Protein AF-A0A520XS19-F1 (afdb_monomer_lite)

Secondary structure (DSSP, 8-state):
-HHHHHHHHHHHHHHGGGGTPPP--HHHHHHHHHHHGGGT--TTS--TTTS---HHHHHHHHHHHHHHHHHHHHHIIIIITTTS--S-HHHHHHHHHHHHHHHIIIIIIIIIISTTS--STT--SSTTTTHHHHHHHHHHHHHHHHHHHH-----TTTS--

Structure (mmCIF, N/CA/C/O backbone):
data_AF-A0A520XS19-F1
#
_entry.id   AF-A0A520XS19-F1
#
loop_
_atom_site.group_PDB
_atom_site.id
_atom_site.type_symbol
_atom_site.label_atom_id
_atom_site.label_alt_id
_atom_site.label_comp_id
_atom_site.label_asy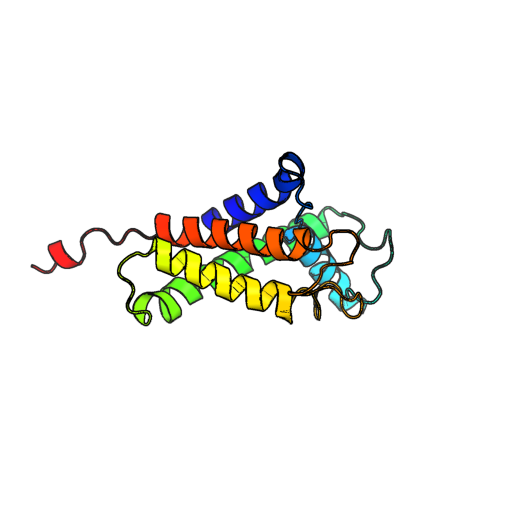m_id
_atom_site.label_entity_id
_atom_site.label_seq_id
_atom_site.pdbx_PDB_ins_code
_atom_site.Cartn_x
_atom_site.Cartn_y
_atom_site.Cartn_z
_atom_site.occupancy
_atom_site.B_iso_or_equiv
_atom_site.auth_seq_id
_atom_site.auth_comp_id
_atom_site.auth_asym_id
_atom_site.auth_atom_id
_atom_site.pdbx_PDB_model_num
ATOM 1 N N . MET A 1 1 ? -14.899 -5.530 3.760 1.00 88.12 1 MET A N 1
ATOM 2 C CA . MET A 1 1 ? -13.988 -4.381 3.977 1.00 88.12 1 MET A CA 1
ATOM 3 C C . MET A 1 1 ? -12.829 -4.384 2.992 1.00 88.12 1 MET A C 1
ATOM 5 O O . MET A 1 1 ? -12.788 -3.465 2.190 1.00 88.12 1 MET A O 1
ATOM 9 N N . GLY A 1 2 ? -11.966 -5.413 2.987 1.00 90.69 2 GLY A N 1
ATOM 10 C CA . GLY A 1 2 ? -10.779 -5.478 2.115 1.00 90.69 2 GLY A CA 1
ATOM 11 C C . GLY A 1 2 ? -11.061 -5.191 0.639 1.00 90.69 2 GLY A C 1
ATOM 12 O O . GLY A 1 2 ? -10.471 -4.276 0.091 1.00 90.69 2 GLY A O 1
ATOM 13 N N . VAL A 1 3 ? -12.057 -5.851 0.033 1.00 94.12 3 VAL A N 1
ATOM 14 C CA . VAL A 1 3 ? -12.455 -5.594 -1.370 1.00 94.12 3 VAL A CA 1
ATOM 15 C C . VAL A 1 3 ? -12.777 -4.117 -1.638 1.00 94.12 3 VAL A C 1
ATOM 17 O O . VAL A 1 3 ? -12.280 -3.543 -2.599 1.00 94.12 3 VAL A O 1
ATOM 20 N N . ILE A 1 4 ? -13.588 -3.488 -0.781 1.00 93.88 4 ILE A N 1
ATOM 21 C CA . ILE A 1 4 ? -14.017 -2.091 -0.955 1.00 93.88 4 ILE A CA 1
ATOM 22 C C . ILE A 1 4 ? -12.834 -1.140 -0.744 1.00 93.88 4 ILE A C 1
ATOM 24 O O . ILE A 1 4 ? -12.617 -0.246 -1.557 1.00 93.88 4 ILE A O 1
ATOM 28 N N . ALA A 1 5 ? -12.057 -1.346 0.324 1.00 94.62 5 ALA A N 1
ATOM 29 C CA . ALA A 1 5 ? -10.888 -0.525 0.624 1.00 94.62 5 ALA A CA 1
ATOM 30 C C . ALA A 1 5 ? -9.853 -0.600 -0.508 1.00 94.62 5 ALA A C 1
ATOM 32 O O . ALA A 1 5 ? -9.317 0.429 -0.919 1.00 94.62 5 ALA A O 1
ATOM 33 N N . THR A 1 6 ? -9.621 -1.795 -1.056 1.00 95.19 6 THR A N 1
ATOM 34 C CA . THR A 1 6 ? -8.737 -2.001 -2.206 1.00 95.19 6 THR A CA 1
ATOM 35 C C . THR A 1 6 ? -9.278 -1.328 -3.452 1.00 95.19 6 THR A C 1
ATOM 37 O O . THR A 1 6 ? -8.543 -0.556 -4.050 1.00 95.19 6 THR A O 1
ATOM 40 N N . GLN A 1 7 ? -10.554 -1.520 -3.807 1.00 94.81 7 GLN A N 1
ATOM 41 C CA . GLN A 1 7 ? -11.134 -0.873 -4.990 1.00 94.81 7 GLN A CA 1
ATOM 42 C C . GLN A 1 7 ? -10.997 0.653 -4.932 1.00 94.81 7 GLN A C 1
ATOM 44 O O . GLN A 1 7 ? -10.634 1.282 -5.926 1.00 94.81 7 GLN A O 1
ATOM 49 N N . LEU A 1 8 ? -11.270 1.249 -3.770 1.00 93.38 8 LEU A N 1
ATOM 50 C CA . LEU A 1 8 ? -11.156 2.692 -3.587 1.00 93.38 8 LEU A CA 1
ATOM 51 C C . LEU A 1 8 ? -9.695 3.140 -3.675 1.00 93.38 8 LEU A C 1
ATOM 53 O O . LEU A 1 8 ? -9.397 4.042 -4.452 1.00 93.38 8 LEU A O 1
ATOM 57 N N . GLY A 1 9 ? -8.776 2.476 -2.967 1.00 91.81 9 GLY A N 1
ATOM 58 C CA . GLY A 1 9 ? -7.343 2.761 -3.068 1.00 91.81 9 GLY A CA 1
ATOM 59 C C . GLY A 1 9 ? -6.836 2.672 -4.509 1.00 91.81 9 GLY A C 1
ATOM 60 O O . GLY A 1 9 ? -6.251 3.625 -5.023 1.00 91.81 9 GLY A O 1
ATOM 61 N N . THR A 1 10 ? -7.105 1.561 -5.198 1.00 91.88 10 THR A N 1
ATOM 62 C CA . THR A 1 10 ? -6.734 1.330 -6.602 1.00 91.88 10 THR A CA 1
ATOM 63 C C . THR A 1 10 ? -7.275 2.422 -7.521 1.00 91.88 10 THR A C 1
ATOM 65 O O . THR A 1 10 ? -6.508 2.984 -8.301 1.00 91.88 10 THR A O 1
ATOM 68 N N . TYR A 1 11 ? -8.556 2.783 -7.398 1.00 92.19 11 TYR A N 1
ATOM 69 C CA . TYR A 1 11 ? -9.135 3.868 -8.192 1.00 92.19 11 TYR A CA 1
ATOM 70 C C . TYR A 1 11 ? -8.427 5.207 -7.941 1.00 92.19 11 TYR A C 1
ATOM 72 O O . TYR A 1 11 ? -8.055 5.886 -8.898 1.00 92.19 11 TYR A O 1
ATOM 80 N N . PHE A 1 12 ? -8.170 5.562 -6.676 1.00 91.06 12 PHE A N 1
ATOM 81 C CA . PHE A 1 12 ? -7.425 6.779 -6.338 1.00 91.06 12 PHE A CA 1
ATOM 82 C C . PHE A 1 12 ? -6.014 6.782 -6.941 1.00 91.06 12 PHE A C 1
ATOM 84 O O . PHE A 1 12 ? -5.607 7.783 -7.527 1.00 91.06 12 PHE A O 1
ATOM 91 N N . GLY A 1 13 ? -5.307 5.651 -6.886 1.00 89.62 13 GLY A N 1
ATOM 92 C CA . GLY A 1 13 ? -3.982 5.494 -7.493 1.00 89.62 13 GLY A CA 1
ATOM 93 C C . GLY A 1 13 ? -3.953 5.723 -9.008 1.00 89.62 13 GLY A C 1
ATOM 94 O O . GLY A 1 13 ? -2.950 6.207 -9.532 1.00 89.62 13 GLY A O 1
ATOM 95 N N . TYR A 1 14 ? -5.051 5.437 -9.716 1.00 89.88 14 TYR A N 1
ATOM 96 C CA . TYR A 1 14 ? -5.173 5.738 -11.145 1.00 89.88 14 TYR A CA 1
ATOM 97 C C . TYR A 1 14 ? -5.424 7.224 -11.435 1.00 89.88 14 TYR A C 1
ATOM 99 O O . TYR A 1 14 ? -4.980 7.717 -12.470 1.00 89.88 14 TYR A O 1
ATOM 107 N N . VAL A 1 15 ? -6.100 7.952 -10.539 1.00 91.88 15 VAL A N 1
ATOM 108 C CA . VAL A 1 15 ? -6.439 9.378 -10.739 1.00 91.88 15 VAL A CA 1
ATOM 109 C C . VAL A 1 15 ? -5.410 10.354 -10.159 1.00 91.88 15 VAL A C 1
ATOM 111 O O . VAL A 1 15 ? -5.530 11.560 -10.359 1.00 91.88 15 VAL A O 1
ATOM 114 N N . PHE A 1 16 ? -4.368 9.864 -9.490 1.00 92.19 16 PHE A N 1
ATOM 115 C CA . PHE A 1 16 ? -3.242 10.653 -8.977 1.00 92.19 16 PHE A CA 1
ATOM 116 C C . PHE A 1 16 ? -2.606 11.658 -9.961 1.00 92.19 16 PHE A C 1
ATOM 118 O O . PHE A 1 16 ? -2.287 12.767 -9.513 1.00 92.19 16 PHE A O 1
ATOM 125 N N . PRO A 1 17 ? -2.510 11.388 -11.280 1.00 91.62 17 PRO A N 1
ATOM 126 C CA . PRO A 1 17 ? -2.039 12.387 -12.243 1.00 91.62 17 PRO A CA 1
ATOM 127 C C . PRO A 1 17 ? -2.846 13.684 -12.258 1.00 91.62 17 PRO A C 1
ATOM 129 O O . PRO A 1 17 ? -2.276 14.742 -12.518 1.00 91.62 17 PRO A O 1
ATOM 132 N N . ALA A 1 18 ? -4.138 13.642 -11.910 1.00 89.38 18 ALA A N 1
ATOM 133 C CA . ALA A 1 18 ? -4.971 14.842 -11.803 1.00 89.38 18 ALA A CA 1
ATOM 134 C C . ALA A 1 18 ? -4.465 15.830 -10.733 1.00 89.38 18 ALA A C 1
ATOM 136 O O . ALA A 1 18 ? -4.824 17.005 -10.760 1.00 89.38 18 ALA A O 1
ATOM 137 N N . PHE A 1 19 ? -3.607 15.368 -9.819 1.00 89.31 19 PHE A N 1
ATOM 138 C CA . PHE A 1 19 ? -3.016 16.151 -8.735 1.00 89.31 19 PHE A CA 1
ATOM 139 C C . PHE A 1 19 ? -1.477 16.175 -8.797 1.00 89.31 19 PHE A C 1
ATOM 141 O O . PHE A 1 19 ? -0.818 16.497 -7.810 1.00 89.31 19 PHE A O 1
ATOM 148 N N . GLY A 1 20 ? -0.886 15.839 -9.952 1.00 89.06 20 GLY A N 1
ATOM 149 C CA . GLY A 1 20 ? 0.561 15.929 -10.187 1.00 89.06 20 GLY A CA 1
ATOM 150 C C . GLY A 1 20 ? 1.407 14.795 -9.591 1.00 89.06 20 GLY A C 1
ATOM 151 O O . GLY A 1 20 ? 2.638 14.931 -9.543 1.00 89.06 20 GLY A O 1
ATOM 152 N N . LEU A 1 21 ? 0.766 13.706 -9.156 1.00 92.75 21 LEU A N 1
ATOM 153 C CA . LEU A 1 21 ? 1.385 12.470 -8.663 1.00 92.75 21 LEU A CA 1
ATOM 154 C C . LEU A 1 21 ? 1.443 11.395 -9.770 1.00 92.75 21 LEU A C 1
ATOM 156 O O . LEU A 1 21 ? 0.624 11.441 -10.689 1.00 92.75 21 LEU A O 1
ATOM 160 N N . PRO A 1 22 ? 2.379 10.427 -9.710 1.00 90.19 22 PRO A N 1
ATOM 161 C CA . PRO A 1 22 ? 2.455 9.360 -10.706 1.00 90.19 22 PRO A CA 1
ATOM 162 C C . PRO A 1 22 ? 1.230 8.439 -10.649 1.00 90.19 22 PRO A C 1
ATOM 164 O O . PRO A 1 22 ? 0.607 8.271 -9.597 1.00 90.19 22 PRO A O 1
ATOM 167 N N . VAL A 1 23 ? 0.905 7.808 -11.782 1.00 90.12 23 VAL A N 1
ATOM 168 C CA . VAL A 1 23 ? -0.053 6.692 -11.802 1.00 90.12 23 VAL A CA 1
ATOM 169 C C . VAL A 1 23 ? 0.546 5.552 -10.993 1.00 90.12 23 VAL A C 1
ATOM 171 O O . VAL A 1 23 ? 1.708 5.200 -11.184 1.00 90.12 23 VAL A O 1
ATOM 174 N N . LEU A 1 24 ? -0.263 4.927 -10.143 1.00 89.31 24 LEU A N 1
ATOM 175 C CA . LEU A 1 24 ? 0.135 3.731 -9.404 1.00 89.31 24 LEU A CA 1
ATOM 176 C C . LEU A 1 24 ? -0.657 2.507 -9.879 1.00 89.31 24 LEU A C 1
ATOM 178 O O . LEU A 1 24 ? -1.582 2.065 -9.191 1.00 89.31 24 LEU A O 1
ATOM 182 N N . PRO A 1 25 ? -0.328 1.931 -11.052 1.00 87.94 25 PRO A N 1
ATOM 183 C CA . PRO A 1 25 ? -1.065 0.817 -11.628 1.00 87.94 25 PRO A CA 1
ATOM 184 C C . PRO A 1 25 ? -0.632 -0.515 -10.990 1.00 87.94 25 PRO A C 1
ATOM 186 O O . PRO A 1 25 ? -0.306 -1.468 -11.691 1.00 87.94 25 PRO A O 1
ATOM 189 N N . TRP A 1 26 ? -0.619 -0.607 -9.656 1.00 88.00 26 TRP A N 1
ATOM 190 C CA . TRP A 1 26 ? -0.180 -1.806 -8.928 1.00 88.00 26 TRP A CA 1
ATOM 191 C C . TRP A 1 26 ? -0.862 -3.109 -9.366 1.00 88.00 26 TRP A C 1
ATOM 193 O O . TRP A 1 26 ? -0.159 -4.116 -9.455 1.00 88.00 26 TRP A O 1
ATOM 203 N N . PRO A 1 27 ? -2.173 -3.136 -9.702 1.00 90.31 27 PRO A N 1
ATOM 204 C CA . PRO A 1 27 ? -2.771 -4.325 -10.298 1.00 90.31 27 PRO A CA 1
ATOM 205 C C . PRO A 1 27 ? -2.041 -4.772 -11.562 1.00 90.31 27 PRO A C 1
ATOM 207 O O . PRO A 1 27 ? -1.752 -5.949 -11.708 1.00 90.31 27 PRO A O 1
ATOM 210 N N . LEU A 1 28 ? -1.673 -3.849 -12.449 1.00 86.12 28 LEU A N 1
ATOM 211 C CA . LEU A 1 28 ? -0.976 -4.189 -13.685 1.00 86.12 28 LEU A CA 1
ATOM 212 C C . LEU A 1 28 ? 0.425 -4.755 -13.411 1.00 86.12 28 LEU A C 1
ATOM 214 O O . LEU A 1 28 ? 0.785 -5.767 -14.005 1.00 86.12 28 LEU A O 1
ATOM 218 N N . TYR A 1 29 ? 1.179 -4.165 -12.475 1.00 83.81 29 TYR A N 1
ATOM 219 C CA . TYR A 1 29 ? 2.479 -4.706 -12.052 1.00 83.81 29 TYR A CA 1
ATOM 220 C C . TYR A 1 29 ? 2.353 -6.130 -11.494 1.00 83.81 29 TYR A C 1
ATOM 222 O O . TYR A 1 29 ? 3.100 -7.017 -11.904 1.00 83.81 29 TYR A O 1
ATOM 230 N N . ASN A 1 30 ? 1.366 -6.372 -10.624 1.00 87.25 30 ASN A N 1
ATOM 231 C CA . ASN A 1 30 ? 1.062 -7.713 -10.117 1.00 87.25 30 ASN A CA 1
ATOM 232 C C . ASN A 1 30 ? 0.711 -8.685 -11.241 1.00 87.25 30 ASN A C 1
ATOM 234 O O . ASN A 1 30 ? 1.108 -9.845 -11.201 1.00 87.25 30 ASN A O 1
ATOM 238 N N . GLY A 1 31 ? -0.051 -8.215 -12.224 1.00 87.88 31 GLY A N 1
ATOM 239 C CA . GLY A 1 31 ? -0.486 -9.006 -13.363 1.00 87.88 31 GLY A CA 1
ATOM 240 C C . GLY A 1 31 ? 0.674 -9.457 -14.213 1.00 87.88 31 GLY A C 1
ATOM 241 O O . GLY A 1 31 ? 0.799 -10.642 -14.488 1.00 87.88 31 GLY A O 1
ATOM 242 N N . ILE A 1 32 ? 1.553 -8.520 -14.550 1.00 81.62 32 ILE A N 1
ATOM 243 C CA . ILE A 1 32 ? 2.712 -8.787 -15.392 1.00 81.62 32 ILE A CA 1
ATOM 244 C C . ILE A 1 32 ? 3.633 -9.776 -14.688 1.00 81.62 32 ILE A C 1
ATOM 246 O O . ILE A 1 32 ? 3.880 -10.830 -15.260 1.00 81.62 32 ILE A O 1
ATOM 250 N N . LEU A 1 33 ? 3.999 -9.533 -13.422 1.00 80.06 33 LEU A N 1
ATOM 251 C CA . LEU A 1 33 ? 4.760 -10.510 -12.632 1.00 80.06 33 LEU A CA 1
ATOM 252 C C . LEU A 1 33 ? 4.053 -11.873 -12.557 1.00 80.06 33 LEU A C 1
ATOM 254 O O . LEU A 1 33 ? 4.669 -12.906 -12.794 1.00 80.06 33 LEU A O 1
ATOM 258 N N . GLY A 1 34 ? 2.753 -11.890 -12.261 1.00 83.06 34 GLY A N 1
ATOM 259 C CA . GLY A 1 34 ? 1.975 -13.121 -12.134 1.00 83.06 34 GLY A CA 1
ATOM 260 C C . GLY A 1 34 ? 1.900 -13.938 -13.426 1.00 83.06 34 GLY A C 1
ATOM 261 O O . GLY A 1 34 ? 1.882 -15.164 -13.364 1.00 83.06 34 GLY A O 1
ATOM 262 N N . THR A 1 35 ? 1.879 -13.278 -14.586 1.00 83.25 35 THR A N 1
ATOM 263 C CA . THR A 1 35 ? 1.807 -13.943 -15.897 1.00 83.25 35 THR A CA 1
ATOM 264 C C . THR A 1 35 ? 3.160 -14.368 -16.455 1.00 83.25 35 THR A C 1
ATOM 266 O O . THR A 1 35 ? 3.188 -15.252 -17.301 1.00 83.25 35 THR A O 1
ATOM 269 N N . THR A 1 36 ? 4.267 -13.783 -15.990 1.00 74.44 36 THR A N 1
ATOM 270 C CA . THR A 1 36 ? 5.605 -14.013 -16.565 1.00 74.44 36 THR A CA 1
ATOM 271 C C . THR A 1 36 ? 6.588 -14.698 -15.606 1.00 74.44 36 THR A C 1
ATOM 273 O O . THR A 1 36 ? 7.715 -15.002 -15.995 1.00 74.44 36 THR A O 1
ATOM 276 N N . ILE A 1 37 ? 6.167 -15.018 -14.372 1.00 70.62 37 ILE A N 1
ATOM 277 C CA . ILE A 1 37 ? 6.969 -15.763 -13.379 1.00 70.62 37 ILE A CA 1
ATOM 278 C C . ILE A 1 37 ? 7.526 -17.078 -13.947 1.00 70.62 37 ILE A C 1
ATOM 280 O O . ILE A 1 37 ? 8.670 -17.433 -13.665 1.00 70.62 37 ILE A O 1
ATOM 284 N N . ALA A 1 38 ? 6.736 -17.802 -14.746 1.00 67.44 38 ALA A N 1
ATOM 285 C CA . ALA A 1 38 ? 7.154 -19.075 -15.335 1.00 67.44 38 ALA A CA 1
ATOM 286 C C . ALA A 1 38 ? 8.230 -18.907 -16.424 1.00 67.44 38 ALA A C 1
ATOM 288 O O . ALA A 1 38 ? 8.990 -19.839 -16.680 1.00 67.44 38 ALA A O 1
ATOM 289 N N . ASP A 1 39 ? 8.333 -17.710 -17.002 1.00 67.88 39 ASP A N 1
ATOM 290 C CA . ASP A 1 39 ? 9.251 -17.381 -18.095 1.00 67.88 39 ASP A CA 1
ATOM 291 C C . ASP A 1 39 ? 10.576 -16.785 -17.586 1.00 67.88 39 ASP A C 1
ATOM 293 O O . ASP A 1 39 ? 11.406 -16.323 -18.368 1.00 67.88 39 ASP A O 1
ATOM 297 N N . GLY A 1 40 ? 10.788 -16.773 -16.263 1.00 64.44 40 GLY A N 1
ATOM 298 C CA . GLY A 1 40 ? 11.985 -16.207 -15.634 1.00 64.44 40 GLY A CA 1
ATOM 299 C C . GLY A 1 40 ? 12.031 -14.676 -15.654 1.00 64.44 40 GLY A C 1
ATOM 300 O O . GLY A 1 40 ? 13.073 -14.092 -15.353 1.00 64.44 40 GLY A O 1
ATOM 301 N N . PHE A 1 41 ? 10.920 -14.016 -15.993 1.00 66.38 41 PHE A N 1
ATOM 302 C CA . PHE A 1 41 ? 10.829 -12.564 -15.969 1.00 66.38 41 PHE A CA 1
ATOM 303 C C . PHE A 1 41 ? 10.780 -12.039 -14.535 1.00 66.38 41 PHE A C 1
ATOM 305 O O . PHE A 1 41 ? 9.987 -12.487 -13.706 1.00 66.38 41 PHE A O 1
ATOM 312 N N . ASN A 1 42 ? 11.604 -11.035 -14.257 1.00 62.56 42 ASN A N 1
ATOM 313 C CA . ASN A 1 42 ? 11.545 -10.249 -13.036 1.00 62.56 42 ASN A CA 1
ATOM 314 C C . ASN A 1 42 ? 11.626 -8.759 -13.391 1.00 62.56 42 ASN A C 1
ATOM 316 O O . ASN A 1 42 ? 12.007 -8.379 -14.500 1.00 62.56 42 ASN A O 1
ATOM 320 N N . GLY A 1 43 ? 11.282 -7.895 -12.441 1.00 60.22 43 GLY A N 1
ATOM 321 C CA . GLY A 1 43 ? 11.344 -6.452 -12.654 1.00 60.22 43 GLY A CA 1
ATOM 322 C C . GLY A 1 43 ? 12.737 -5.894 -12.978 1.00 60.22 43 GLY A C 1
ATOM 323 O O . GLY A 1 43 ? 12.823 -4.753 -13.419 1.00 60.22 43 GLY A O 1
ATOM 324 N N . ALA A 1 44 ? 13.814 -6.674 -12.793 1.00 59.38 44 ALA A N 1
ATOM 325 C CA . ALA A 1 44 ? 15.186 -6.256 -13.109 1.00 59.38 44 ALA A CA 1
ATOM 326 C C . ALA A 1 44 ? 15.414 -6.190 -14.623 1.00 59.38 44 ALA A C 1
ATOM 328 O O . ALA A 1 44 ? 16.141 -5.329 -15.108 1.00 59.38 44 ALA A O 1
ATOM 329 N N . ILE A 1 45 ? 14.789 -7.106 -15.372 1.00 61.28 45 ILE A N 1
ATOM 330 C CA . ILE A 1 45 ? 14.954 -7.227 -16.828 1.00 61.28 45 ILE A CA 1
ATOM 331 C C . ILE A 1 45 ? 13.830 -6.546 -17.617 1.00 61.28 45 ILE A C 1
ATOM 333 O O . ILE A 1 45 ? 13.785 -6.635 -18.844 1.00 61.28 45 ILE A O 1
ATOM 337 N N . ALA A 1 46 ? 12.908 -5.877 -16.922 1.00 62.81 46 ALA A N 1
ATOM 338 C CA . ALA A 1 46 ? 11.806 -5.163 -17.540 1.00 62.81 46 ALA A CA 1
ATOM 339 C C . ALA A 1 46 ? 12.322 -3.914 -18.280 1.00 62.81 46 ALA A C 1
ATOM 341 O O . ALA A 1 46 ? 12.664 -2.908 -17.663 1.00 62.81 46 ALA A O 1
ATOM 342 N N . THR A 1 47 ? 12.383 -3.977 -19.610 1.00 57.16 47 THR A N 1
ATOM 343 C CA . THR A 1 47 ? 12.711 -2.838 -20.483 1.00 57.16 47 THR A CA 1
ATOM 344 C C . THR A 1 47 ? 11.472 -1.993 -20.802 1.00 57.16 47 THR A C 1
ATOM 346 O O . THR A 1 47 ? 10.334 -2.433 -20.612 1.00 57.16 47 THR A O 1
ATOM 349 N N . GLU A 1 48 ? 11.657 -0.775 -21.328 1.00 49.38 48 GLU A N 1
ATOM 350 C CA . GLU A 1 48 ? 10.554 -0.024 -21.948 1.00 49.38 48 GLU A CA 1
ATOM 351 C C . GLU A 1 48 ? 9.889 -0.891 -23.035 1.00 49.38 48 GLU A C 1
ATOM 353 O O . GLU A 1 48 ? 10.528 -1.297 -24.004 1.00 49.38 48 GLU A O 1
ATOM 358 N N . GLY A 1 49 ? 8.609 -1.225 -22.839 1.00 54.81 49 GLY A N 1
ATOM 359 C CA . GLY A 1 49 ? 7.839 -2.145 -23.691 1.00 54.81 49 GLY A CA 1
ATOM 360 C C . GLY A 1 49 ? 7.637 -3.557 -23.119 1.00 54.81 49 GLY A C 1
ATOM 361 O O . GLY A 1 49 ? 6.709 -4.249 -23.542 1.00 54.81 49 GLY A O 1
ATOM 362 N N . ALA A 1 50 ? 8.414 -3.970 -22.109 1.00 55.59 50 ALA A N 1
ATOM 363 C CA . ALA A 1 50 ? 8.243 -5.266 -21.438 1.00 55.59 50 ALA A CA 1
ATOM 364 C C . ALA A 1 50 ? 6.927 -5.359 -20.648 1.00 55.59 50 ALA A C 1
ATOM 366 O O . ALA A 1 50 ? 6.369 -6.441 -20.478 1.00 55.59 50 ALA A O 1
ATOM 367 N N . PHE A 1 51 ? 6.380 -4.216 -20.225 1.00 61.09 51 PHE A N 1
ATOM 368 C CA . PHE A 1 51 ? 5.056 -4.138 -19.615 1.00 61.09 51 PHE A CA 1
ATOM 369 C C . PHE A 1 51 ? 3.955 -4.033 -20.684 1.00 61.09 51 PHE A C 1
ATOM 371 O O . PHE A 1 51 ? 3.209 -3.053 -20.740 1.00 61.09 51 PHE A O 1
ATOM 378 N N . THR A 1 52 ? 3.859 -5.030 -21.569 1.00 64.25 52 THR A N 1
ATOM 379 C CA . THR A 1 52 ? 2.745 -5.098 -22.526 1.00 64.25 52 THR A CA 1
ATOM 380 C C . THR A 1 52 ? 1.456 -5.416 -21.771 1.00 64.25 52 THR A C 1
ATOM 382 O O . THR A 1 52 ? 1.332 -6.457 -21.129 1.00 64.25 52 THR A O 1
ATOM 385 N N . VAL A 1 53 ? 0.479 -4.511 -21.847 1.00 69.44 53 VAL A N 1
ATOM 386 C CA . VAL A 1 53 ? -0.828 -4.703 -21.213 1.00 69.44 53 VAL A CA 1
ATOM 387 C C . VAL A 1 53 ? -1.636 -5.706 -22.029 1.00 69.44 53 VAL A C 1
ATOM 389 O O . VAL A 1 53 ? -2.128 -5.384 -23.109 1.00 69.44 53 VAL A O 1
ATOM 392 N N . THR A 1 54 ? -1.790 -6.919 -21.507 1.00 82.88 54 THR A N 1
ATOM 393 C CA . THR A 1 54 ? -2.704 -7.932 -22.050 1.00 82.88 54 THR A CA 1
ATOM 394 C C . THR A 1 54 ? -3.975 -8.007 -21.205 1.00 82.88 54 THR A C 1
ATOM 396 O O . THR A 1 54 ? -3.991 -7.589 -20.043 1.00 82.88 54 THR A O 1
ATOM 399 N N . SER A 1 55 ? -5.054 -8.560 -21.770 1.00 85.50 55 SER A N 1
ATOM 400 C CA . SER A 1 55 ? -6.258 -8.903 -20.997 1.00 85.50 55 SER A CA 1
ATOM 401 C C . SER A 1 55 ? -5.912 -9.787 -19.803 1.00 85.50 55 SER A C 1
ATOM 403 O O . SER A 1 55 ? -6.415 -9.581 -18.702 1.00 85.50 55 SER A O 1
ATOM 405 N N . ASP A 1 56 ? -5.003 -10.732 -20.013 1.00 85.88 56 ASP A N 1
ATOM 406 C CA . ASP A 1 56 ? -4.637 -11.738 -19.026 1.00 85.88 56 ASP A CA 1
ATOM 407 C C . ASP A 1 56 ? -3.876 -11.097 -17.866 1.00 85.88 56 ASP A C 1
ATOM 409 O O . ASP A 1 56 ? -4.263 -11.273 -16.711 1.00 85.88 56 ASP A O 1
ATOM 413 N N . ALA A 1 57 ? -2.878 -10.255 -18.159 1.00 85.38 57 ALA A N 1
ATOM 414 C CA . ALA A 1 57 ? -2.171 -9.482 -17.142 1.00 85.38 57 ALA A CA 1
ATOM 415 C C . ALA A 1 57 ? -3.132 -8.550 -16.387 1.00 85.38 57 ALA A C 1
ATOM 417 O O . ALA A 1 57 ? -3.057 -8.441 -15.163 1.00 85.38 57 ALA A O 1
ATOM 418 N N . PHE A 1 58 ? -4.089 -7.921 -17.075 1.00 87.69 58 PHE A N 1
ATOM 419 C CA . PHE A 1 58 ? -5.095 -7.092 -16.414 1.00 87.69 58 PHE A CA 1
ATOM 420 C C . PHE A 1 58 ? -5.937 -7.892 -15.404 1.00 87.69 58 PHE A C 1
ATOM 422 O O . PHE A 1 58 ? -6.081 -7.457 -14.255 1.00 87.69 58 PHE A O 1
ATOM 429 N N . PHE A 1 59 ? -6.467 -9.054 -15.802 1.00 91.06 59 PHE A N 1
ATOM 430 C CA . PHE A 1 59 ? -7.326 -9.885 -14.952 1.00 91.06 59 PHE A CA 1
ATOM 431 C C . PHE A 1 59 ? -6.561 -10.566 -13.814 1.00 91.06 59 PHE A C 1
ATOM 433 O O . PHE A 1 59 ? -7.007 -10.505 -12.663 1.00 91.06 59 PHE A O 1
ATOM 440 N N . VAL A 1 60 ? -5.408 -11.177 -14.101 1.00 91.12 60 VAL A N 1
ATOM 441 C CA . VAL A 1 60 ? -4.533 -11.791 -13.085 1.00 91.12 60 VAL A CA 1
ATOM 442 C C . VAL A 1 60 ? -4.098 -10.734 -12.078 1.00 91.12 60 VAL A C 1
ATOM 444 O O . VAL A 1 60 ? -4.200 -10.934 -10.868 1.00 91.12 60 VAL A O 1
ATOM 447 N N . GLY A 1 61 ? -3.700 -9.570 -12.578 1.00 91.25 61 GLY A N 1
ATOM 448 C CA . GLY A 1 61 ? -3.237 -8.459 -11.772 1.00 91.25 61 GLY A CA 1
ATOM 449 C C . GLY A 1 61 ? -4.278 -7.903 -10.816 1.00 91.25 61 GLY A C 1
ATOM 450 O O . GLY A 1 61 ? -4.014 -7.783 -9.617 1.00 91.25 61 GLY A O 1
ATOM 451 N N . HIS A 1 62 ? -5.485 -7.626 -11.315 1.00 91.81 62 HIS A N 1
ATOM 452 C CA . HIS A 1 62 ? -6.602 -7.212 -10.464 1.00 91.81 62 HIS A CA 1
ATOM 453 C C . HIS A 1 62 ? -6.961 -8.290 -9.445 1.00 91.81 62 HIS A C 1
ATOM 455 O O . HIS A 1 62 ? -7.130 -7.972 -8.270 1.00 91.81 62 HIS A O 1
ATOM 461 N N . SER A 1 63 ? -7.007 -9.557 -9.857 1.00 94.00 63 SER A N 1
ATOM 462 C CA . SER A 1 63 ? -7.317 -10.670 -8.953 1.00 94.00 63 SER A CA 1
ATOM 463 C C . SER A 1 63 ? -6.311 -10.759 -7.804 1.00 94.00 63 SER A C 1
ATOM 465 O O . SER A 1 63 ? -6.711 -10.751 -6.639 1.00 94.00 63 SER A O 1
ATOM 467 N N . LEU A 1 64 ? -5.008 -10.750 -8.105 1.00 92.88 64 LEU A N 1
ATOM 468 C CA . LEU A 1 64 ? -3.950 -10.755 -7.091 1.00 92.88 64 LEU A CA 1
ATOM 469 C C . LEU A 1 64 ? -4.032 -9.524 -6.186 1.00 92.88 64 LEU A C 1
ATOM 471 O O . LEU A 1 64 ? -3.885 -9.634 -4.972 1.00 92.88 64 LEU A O 1
ATOM 475 N N . HIS A 1 65 ? -4.307 -8.351 -6.754 1.00 94.44 65 HIS A N 1
ATOM 476 C CA . HIS A 1 65 ? -4.414 -7.122 -5.978 1.00 94.44 65 HIS A CA 1
ATOM 477 C C . HIS A 1 65 ? -5.604 -7.145 -5.001 1.00 94.44 65 HIS A C 1
ATOM 479 O O . HIS A 1 65 ? -5.453 -6.750 -3.843 1.00 94.44 65 HIS A O 1
ATOM 485 N N . PHE A 1 66 ? -6.756 -7.681 -5.416 1.00 95.00 66 PHE A N 1
ATOM 486 C CA . PHE A 1 66 ? -7.900 -7.898 -4.526 1.00 95.00 66 PHE A CA 1
ATOM 487 C C . PHE A 1 66 ? -7.617 -8.941 -3.448 1.00 95.00 66 PHE A C 1
ATOM 489 O O . PHE A 1 66 ? -7.966 -8.712 -2.289 1.00 95.00 66 PHE A O 1
ATOM 496 N N . VAL A 1 67 ? -6.969 -10.056 -3.796 1.00 95.69 67 VAL A N 1
ATOM 497 C CA . VAL A 1 67 ? -6.568 -11.075 -2.814 1.00 95.69 67 VAL A CA 1
ATOM 498 C C . VAL A 1 67 ? -5.631 -10.466 -1.772 1.00 95.69 67 VAL A C 1
ATOM 500 O O . VAL A 1 67 ? -5.898 -10.603 -0.579 1.00 95.69 67 VAL A O 1
ATOM 503 N N . ASN A 1 68 ? -4.612 -9.713 -2.195 1.00 92.94 68 ASN A N 1
ATOM 504 C CA . ASN A 1 68 ? -3.718 -8.988 -1.289 1.00 92.94 68 ASN A CA 1
ATOM 505 C C . ASN A 1 68 ? -4.510 -8.061 -0.361 1.00 92.94 68 ASN A C 1
ATOM 507 O O . ASN A 1 68 ? -4.333 -8.095 0.854 1.00 92.94 68 ASN A O 1
ATOM 511 N N . GLY A 1 69 ? -5.437 -7.284 -0.920 1.00 94.88 69 GLY A N 1
ATOM 512 C CA . GLY A 1 69 ? -6.351 -6.436 -0.164 1.00 94.88 69 GLY A CA 1
ATOM 513 C C . GLY A 1 69 ? -7.159 -7.170 0.904 1.00 94.88 69 GLY A C 1
ATOM 514 O O . GLY A 1 69 ? -7.247 -6.739 2.052 1.00 94.88 69 GLY A O 1
ATOM 515 N N . ILE A 1 70 ? -7.740 -8.314 0.555 1.00 96.25 70 ILE A N 1
ATOM 516 C CA . ILE A 1 70 ? -8.491 -9.144 1.501 1.00 96.25 70 ILE A CA 1
ATOM 517 C C . ILE A 1 70 ? -7.565 -9.664 2.604 1.00 96.25 70 ILE A C 1
ATOM 519 O O . ILE A 1 70 ? -7.892 -9.518 3.781 1.00 96.25 70 ILE A O 1
ATOM 523 N N . VAL A 1 71 ? -6.408 -10.219 2.240 1.00 95.94 71 VAL A N 1
ATOM 524 C CA . VAL A 1 71 ? -5.436 -10.768 3.195 1.00 95.94 71 VAL A CA 1
ATOM 525 C C . VAL A 1 71 ? -4.951 -9.685 4.159 1.00 95.94 71 VAL A C 1
ATOM 527 O O . VAL A 1 71 ? -4.997 -9.886 5.371 1.00 95.94 71 VAL A O 1
ATOM 530 N N . PHE A 1 72 ? -4.574 -8.504 3.666 1.00 95.69 72 PHE A N 1
ATOM 531 C CA . PHE A 1 72 ? -4.149 -7.396 4.524 1.00 95.69 72 PHE A CA 1
ATOM 532 C C . PHE A 1 72 ? -5.276 -6.880 5.424 1.00 95.69 72 PHE A C 1
ATOM 534 O O . PHE A 1 72 ? -5.025 -6.532 6.575 1.00 95.69 72 PHE A O 1
ATOM 541 N N . ALA A 1 73 ? -6.527 -6.866 4.958 1.00 95.25 73 ALA A N 1
ATOM 542 C CA . ALA A 1 73 ? -7.664 -6.522 5.811 1.00 95.25 73 ALA A CA 1
ATOM 543 C C . ALA A 1 73 ? -7.880 -7.547 6.939 1.00 95.25 73 ALA A C 1
ATOM 545 O O . ALA A 1 73 ? -8.211 -7.161 8.061 1.00 95.25 73 ALA A O 1
ATOM 546 N N . VAL A 1 74 ? -7.679 -8.839 6.658 1.00 93.88 74 VAL A N 1
ATOM 547 C CA . VAL A 1 74 ? -7.749 -9.914 7.661 1.00 93.88 74 VAL A CA 1
ATOM 548 C C . VAL A 1 74 ? -6.621 -9.773 8.682 1.00 93.88 74 VAL A C 1
ATOM 550 O O . VAL A 1 74 ? -6.888 -9.790 9.882 1.00 93.88 74 VAL A O 1
ATOM 553 N N . LEU A 1 75 ? -5.381 -9.559 8.231 1.00 93.44 75 LEU A N 1
ATOM 554 C CA . LEU A 1 75 ? -4.233 -9.334 9.118 1.00 93.44 75 LEU A CA 1
ATOM 555 C C . LEU A 1 75 ? -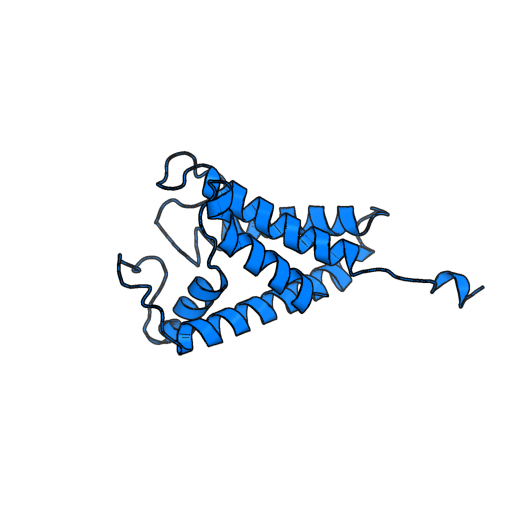4.437 -8.094 9.994 1.00 93.44 75 LEU A C 1
ATOM 557 O O . LEU A 1 75 ? -4.174 -8.140 11.194 1.00 93.44 75 LEU A O 1
ATOM 561 N N . TRP A 1 76 ? -4.966 -7.008 9.426 1.00 94.00 76 TRP A N 1
ATOM 562 C CA . TRP A 1 76 ? -5.344 -5.833 10.203 1.00 94.00 76 TRP A CA 1
ATOM 563 C C . TRP A 1 76 ? -6.384 -6.173 11.276 1.00 94.00 76 TRP A C 1
ATOM 565 O O . TRP A 1 76 ? -6.201 -5.819 12.438 1.00 94.00 76 TRP A O 1
ATOM 575 N N . GLY A 1 77 ? -7.455 -6.879 10.906 1.00 89.12 77 GLY A N 1
ATOM 576 C CA . GLY A 1 77 ? -8.565 -7.188 11.805 1.00 89.12 77 GLY A CA 1
ATOM 577 C C . GLY A 1 77 ? -8.209 -8.144 12.946 1.00 89.12 77 GLY A C 1
ATOM 578 O O . GLY A 1 77 ? -8.715 -7.946 14.049 1.00 89.12 77 GLY A O 1
ATOM 579 N N . ILE A 1 78 ? -7.360 -9.144 12.680 1.00 88.31 78 ILE A N 1
ATOM 580 C CA . ILE A 1 78 ? -7.018 -10.216 13.630 1.00 88.31 78 ILE A CA 1
ATOM 581 C C . ILE A 1 78 ? -5.752 -9.895 14.435 1.00 88.31 78 ILE A C 1
ATOM 583 O O . ILE A 1 78 ? -5.731 -10.151 15.630 1.00 88.31 78 ILE A O 1
ATOM 587 N N . LEU A 1 79 ? -4.704 -9.354 13.802 1.00 86.75 79 LEU A N 1
ATOM 588 C CA . LEU A 1 79 ? -3.373 -9.235 14.423 1.00 86.75 79 LEU A CA 1
ATOM 589 C C . LEU A 1 79 ? -2.994 -7.810 14.823 1.00 86.75 79 LEU A C 1
ATOM 591 O O . LEU A 1 79 ? -2.111 -7.618 15.644 1.00 86.75 79 LEU A O 1
ATOM 595 N N . PHE A 1 80 ? -3.587 -6.791 14.199 1.00 90.44 80 PHE A N 1
ATOM 596 C CA . PHE A 1 80 ? -3.173 -5.407 14.444 1.00 90.44 80 PHE A CA 1
ATOM 597 C C . PHE A 1 80 ? -4.191 -4.636 15.277 1.00 90.44 80 PHE A C 1
ATOM 599 O O . PHE A 1 80 ? -3.845 -3.877 16.182 1.00 90.44 80 PHE A O 1
ATOM 606 N N . ARG A 1 81 ? -5.474 -4.796 14.956 1.00 86.62 81 ARG A N 1
ATOM 607 C CA . ARG A 1 81 ? -6.540 -3.988 15.538 1.00 86.62 81 ARG A CA 1
ATOM 608 C C . ARG A 1 81 ? -6.737 -4.271 17.024 1.00 86.62 81 ARG A C 1
ATOM 610 O O . ARG A 1 81 ? -6.997 -3.316 17.744 1.00 86.62 81 ARG A O 1
ATOM 617 N N . GLU A 1 82 ? -6.661 -5.518 17.472 1.00 82.44 82 GLU A N 1
ATOM 618 C CA . GLU A 1 82 ? -6.888 -5.857 18.887 1.00 82.44 82 GLU A CA 1
ATOM 619 C C . GLU A 1 82 ? -5.695 -5.472 19.775 1.00 82.44 82 GLU A C 1
ATOM 621 O O . GLU A 1 82 ? -5.881 -4.874 20.831 1.00 82.44 82 GLU A O 1
ATOM 626 N N . ASP A 1 83 ? -4.469 -5.685 19.296 1.00 87.38 83 ASP A N 1
ATOM 627 C CA . ASP A 1 83 ? -3.261 -5.513 20.114 1.00 87.38 83 ASP A CA 1
ATOM 628 C C . ASP A 1 83 ? -2.811 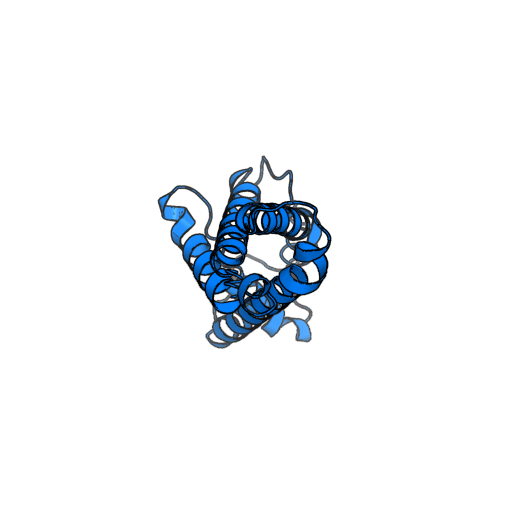-4.051 20.264 1.00 87.38 83 ASP A C 1
ATOM 630 O O . ASP A 1 83 ? -2.092 -3.693 21.200 1.00 87.38 83 ASP A O 1
ATOM 634 N N . VAL A 1 84 ? -3.222 -3.170 19.348 1.00 88.06 84 VAL A N 1
ATOM 635 C CA . VAL A 1 84 ? -2.825 -1.759 19.379 1.00 88.06 84 VAL A CA 1
ATOM 636 C C . VAL A 1 84 ? -3.759 -0.964 20.307 1.00 88.06 84 VAL A C 1
ATOM 638 O O . VAL A 1 84 ? -4.960 -0.869 20.025 1.00 88.06 84 VAL A O 1
ATOM 641 N N . PRO A 1 85 ? -3.250 -0.296 21.365 1.00 89.31 85 PRO A N 1
ATOM 642 C CA . PRO A 1 85 ? -4.064 0.396 22.373 1.00 89.31 85 PRO A CA 1
ATOM 643 C C . PRO A 1 85 ? -4.569 1.775 21.895 1.00 89.31 85 PRO A C 1
ATOM 645 O O . PRO A 1 85 ? -4.438 2.792 22.574 1.00 89.31 85 PRO A O 1
ATOM 648 N N . ILE A 1 86 ? -5.155 1.828 20.698 1.00 89.94 86 ILE A N 1
ATOM 649 C CA . ILE A 1 86 ? -5.746 3.024 20.087 1.00 89.94 86 ILE A CA 1
ATOM 650 C C . ILE A 1 86 ? -7.257 2.813 19.947 1.00 89.94 86 ILE A C 1
ATOM 652 O O . ILE A 1 86 ? -7.702 1.860 19.315 1.00 89.94 86 ILE A O 1
ATOM 656 N N . LYS A 1 87 ? -8.081 3.716 20.487 1.00 87.81 87 LYS A N 1
ATOM 657 C CA . LYS A 1 87 ? -9.550 3.568 20.415 1.00 87.81 87 LYS A CA 1
ATOM 658 C C . LYS A 1 87 ? -10.116 3.768 19.004 1.00 87.81 87 LYS A C 1
ATOM 660 O O . LYS A 1 87 ? -11.098 3.140 18.634 1.00 87.81 87 LYS A O 1
ATOM 665 N N . SER A 1 88 ? -9.509 4.652 18.213 1.00 91.19 88 SER A N 1
ATOM 666 C CA . SER A 1 88 ? -9.990 4.977 16.867 1.00 91.19 88 SER A CA 1
ATOM 667 C C . SER A 1 88 ? -9.559 3.924 15.844 1.00 91.19 88 SER A C 1
ATOM 669 O O . SER A 1 88 ? -8.370 3.781 15.554 1.00 91.19 88 SER A O 1
ATOM 671 N N . ASN A 1 89 ? -10.532 3.239 15.235 1.00 92.44 89 ASN A N 1
ATOM 672 C CA . ASN A 1 89 ? -10.281 2.303 14.134 1.00 92.44 89 ASN A CA 1
ATOM 673 C C . ASN A 1 89 ? -9.743 3.007 12.885 1.00 92.44 89 ASN A C 1
ATOM 675 O O . ASN A 1 89 ? -8.913 2.438 12.183 1.00 92.44 89 ASN A O 1
ATOM 679 N N . ILE A 1 90 ? -10.141 4.262 12.646 1.00 94.00 90 ILE A N 1
ATOM 680 C CA . ILE A 1 90 ? -9.562 5.092 11.582 1.00 94.00 90 ILE A CA 1
ATOM 681 C C . ILE A 1 90 ? -8.070 5.293 11.837 1.00 94.00 90 ILE A C 1
ATOM 683 O O . ILE A 1 90 ? -7.265 5.038 10.948 1.00 94.00 90 ILE A O 1
ATOM 687 N N . LEU A 1 91 ? -7.676 5.676 13.056 1.00 94.50 91 LEU A N 1
ATOM 688 C CA . LEU A 1 91 ? -6.261 5.876 13.375 1.00 94.50 91 LEU A CA 1
ATOM 689 C C . LEU A 1 91 ? -5.464 4.564 13.291 1.00 94.50 91 LEU A C 1
ATOM 691 O O . LEU A 1 91 ? -4.353 4.564 12.765 1.00 94.50 91 LEU A O 1
ATOM 695 N N . LYS A 1 92 ? -6.043 3.438 13.729 1.00 94.81 92 LYS A N 1
ATOM 696 C CA . LYS A 1 92 ? -5.458 2.100 13.531 1.00 94.81 92 LYS A CA 1
ATOM 697 C C . LYS A 1 92 ? -5.287 1.763 12.051 1.00 94.81 92 LYS A C 1
ATOM 699 O O . LYS A 1 92 ? -4.251 1.233 11.665 1.00 94.81 92 LYS A O 1
ATOM 704 N N . GLY A 1 93 ? -6.285 2.060 11.225 1.00 95.69 93 GLY A N 1
ATOM 705 C CA . GLY A 1 93 ? -6.235 1.857 9.780 1.00 95.69 93 GLY A CA 1
ATOM 706 C C . GLY A 1 93 ? -5.154 2.705 9.109 1.00 95.69 93 GLY A C 1
ATOM 707 O O . GLY A 1 93 ? -4.361 2.182 8.332 1.00 95.69 93 GLY A O 1
ATOM 708 N N . LEU A 1 94 ? -5.051 3.987 9.467 1.00 97.25 94 LEU A N 1
ATOM 709 C CA . LEU A 1 94 ? -4.002 4.885 8.968 1.00 97.25 94 LEU A CA 1
ATOM 710 C C . LEU A 1 94 ? -2.601 4.412 9.380 1.00 97.25 94 LEU A C 1
ATOM 712 O O . LEU A 1 94 ? -1.709 4.354 8.537 1.00 97.25 94 LEU A O 1
ATOM 716 N N . LEU A 1 95 ? -2.414 4.022 10.645 1.00 96.62 95 LEU A N 1
ATOM 717 C CA . LEU A 1 95 ? -1.143 3.479 11.132 1.00 96.62 95 LEU A CA 1
ATOM 718 C C . LEU A 1 95 ? -0.759 2.196 10.383 1.00 96.62 95 LEU A C 1
ATOM 720 O O . LEU A 1 95 ? 0.392 2.028 9.986 1.00 96.62 95 LEU A O 1
ATOM 724 N N . TYR A 1 96 ? -1.733 1.324 10.127 1.00 96.69 96 TYR A N 1
ATOM 725 C CA . TYR A 1 96 ? -1.524 0.134 9.311 1.00 96.69 96 TYR A CA 1
ATOM 726 C C . TYR A 1 96 ? -1.146 0.483 7.864 1.00 96.69 96 TYR A C 1
ATOM 728 O O . TYR A 1 96 ? -0.234 -0.124 7.308 1.00 96.69 96 TYR A O 1
ATOM 736 N N . GLY A 1 97 ? -1.753 1.520 7.279 1.00 96.94 97 GLY A N 1
ATOM 737 C CA . GLY A 1 97 ? -1.356 2.060 5.975 1.00 96.94 97 GLY A CA 1
ATOM 738 C C . GLY A 1 97 ? 0.102 2.542 5.942 1.00 96.94 97 GLY A C 1
ATOM 739 O O . GLY A 1 97 ? 0.821 2.277 4.977 1.00 96.94 97 GLY A O 1
ATOM 740 N N . VAL A 1 98 ? 0.591 3.176 7.013 1.00 97.12 98 VAL A N 1
ATOM 741 C CA . VAL A 1 98 ? 2.013 3.553 7.135 1.00 97.12 98 VAL A CA 1
ATOM 742 C C . VAL A 1 98 ? 2.913 2.314 7.168 1.00 97.12 98 VAL A C 1
ATOM 744 O O . VAL A 1 98 ? 3.915 2.268 6.457 1.00 97.12 98 VAL A O 1
ATOM 747 N N . ILE A 1 99 ? 2.541 1.278 7.924 1.00 95.50 99 ILE A N 1
ATOM 748 C CA . ILE A 1 99 ? 3.289 0.009 7.966 1.00 95.50 99 ILE A CA 1
ATOM 749 C C . ILE A 1 99 ? 3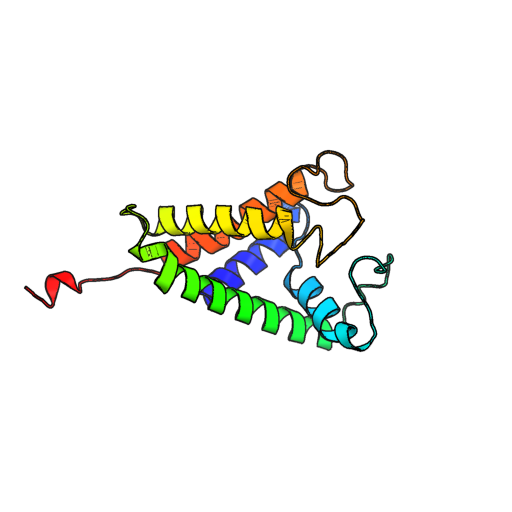.343 -0.630 6.574 1.00 95.50 99 ILE A C 1
ATOM 751 O O . ILE A 1 99 ? 4.418 -1.009 6.106 1.00 95.50 99 ILE A O 1
ATOM 755 N N . MET A 1 100 ? 2.208 -0.694 5.874 1.00 95.50 100 MET A N 1
ATOM 756 C CA . MET A 1 100 ? 2.160 -1.211 4.506 1.00 95.50 100 MET A CA 1
ATOM 757 C C . MET A 1 100 ? 3.011 -0.377 3.544 1.00 95.50 100 MET A C 1
ATOM 759 O O . MET A 1 100 ? 3.671 -0.940 2.679 1.00 95.50 100 MET A O 1
ATOM 763 N N . THR A 1 101 ? 3.069 0.944 3.726 1.00 95.75 101 THR A N 1
ATOM 764 C CA . THR A 1 101 ? 3.945 1.827 2.938 1.00 95.75 101 THR A CA 1
ATOM 765 C C . THR A 1 101 ? 5.412 1.471 3.135 1.00 95.75 101 THR A C 1
ATOM 767 O O . THR A 1 101 ? 6.143 1.367 2.154 1.00 95.75 101 THR A O 1
ATOM 770 N N . ILE A 1 102 ? 5.843 1.246 4.379 1.00 95.12 102 ILE A N 1
ATOM 771 C CA . ILE A 1 102 ? 7.224 0.852 4.696 1.00 95.12 102 ILE A CA 1
ATOM 772 C C . ILE A 1 102 ? 7.561 -0.482 4.026 1.00 95.12 102 ILE A C 1
ATOM 774 O O . ILE A 1 102 ? 8.605 -0.598 3.391 1.00 95.12 102 ILE A O 1
ATOM 778 N N . ILE A 1 103 ? 6.662 -1.465 4.101 1.00 93.25 103 ILE A N 1
ATOM 779 C CA . ILE A 1 103 ? 6.848 -2.764 3.438 1.00 93.25 103 ILE A CA 1
ATOM 780 C C . ILE A 1 103 ? 6.868 -2.591 1.912 1.00 93.25 103 ILE A C 1
ATOM 782 O O . ILE A 1 103 ? 7.730 -3.136 1.228 1.00 93.25 103 ILE A O 1
ATOM 786 N N . SER A 1 104 ? 5.949 -1.805 1.357 1.00 91.75 104 SER A N 1
ATOM 787 C CA . SER A 1 104 ? 5.821 -1.614 -0.085 1.00 91.75 104 SER A CA 1
ATOM 788 C C . SER A 1 104 ? 7.017 -0.863 -0.663 1.00 91.75 104 SER A C 1
ATOM 790 O O . SER A 1 104 ? 7.714 -1.391 -1.520 1.00 91.75 104 SER A O 1
ATOM 792 N N . ALA A 1 105 ? 7.274 0.359 -0.203 1.00 91.88 105 ALA A N 1
ATOM 793 C CA . ALA A 1 105 ? 8.341 1.203 -0.730 1.00 91.88 105 ALA A CA 1
ATOM 794 C C . ALA A 1 105 ? 9.734 0.780 -0.239 1.00 91.88 105 ALA A C 1
ATOM 796 O O . ALA A 1 105 ? 10.720 1.068 -0.908 1.00 91.88 105 ALA A O 1
ATOM 797 N N . GLY A 1 106 ? 9.840 0.119 0.916 1.00 90.00 106 GLY A N 1
ATOM 798 C CA . GLY A 1 106 ? 11.119 -0.330 1.470 1.00 90.00 106 GLY A CA 1
ATOM 799 C C . GLY A 1 106 ? 11.531 -1.731 1.029 1.00 90.00 106 GLY A C 1
ATOM 800 O O . GLY A 1 106 ? 12.723 -2.025 1.031 1.00 90.00 106 GLY A O 1
ATOM 801 N N . ILE A 1 107 ? 10.571 -2.587 0.654 1.00 89.06 107 ILE A N 1
ATOM 802 C CA . ILE A 1 107 ? 10.843 -3.985 0.300 1.00 89.06 107 ILE A CA 1
ATOM 803 C C . ILE A 1 107 ? 10.276 -4.339 -1.078 1.00 89.06 107 ILE A C 1
ATOM 805 O O . ILE A 1 107 ? 11.027 -4.676 -1.989 1.00 89.06 107 ILE A O 1
ATOM 809 N N . LEU A 1 108 ? 8.957 -4.275 -1.261 1.00 86.31 108 LEU A N 1
ATOM 810 C CA . LEU A 1 108 ? 8.337 -4.842 -2.466 1.00 86.31 108 LEU A CA 1
ATOM 811 C C . LEU A 1 108 ? 8.758 -4.114 -3.747 1.00 86.31 108 LEU A C 1
ATOM 813 O O . LEU A 1 108 ? 9.139 -4.754 -4.720 1.00 86.31 108 LEU A O 1
ATOM 817 N N . VAL A 1 109 ? 8.730 -2.785 -3.752 1.00 86.62 109 VAL A N 1
ATOM 818 C CA . VAL A 1 109 ? 9.163 -1.974 -4.898 1.00 86.62 109 VAL A CA 1
ATOM 819 C C . VAL A 1 109 ? 10.642 -2.210 -5.231 1.00 86.62 109 VAL A C 1
ATOM 821 O O . VAL A 1 109 ? 10.903 -2.678 -6.339 1.00 86.62 109 VAL A O 1
ATOM 824 N N . PRO A 1 110 ? 11.597 -1.980 -4.308 1.00 85.94 110 PRO A N 1
ATOM 825 C CA . PRO A 1 110 ? 13.025 -2.127 -4.596 1.00 85.94 110 PRO A CA 1
ATOM 826 C C . PRO A 1 110 ? 13.510 -3.545 -4.872 1.00 85.94 110 PRO A C 1
ATOM 828 O O . PRO A 1 110 ? 14.594 -3.675 -5.422 1.00 85.94 110 PRO A O 1
ATOM 831 N N . TYR A 1 111 ? 12.803 -4.595 -4.442 1.00 83.56 111 TYR A N 1
ATOM 832 C CA . TYR A 1 111 ? 13.334 -5.964 -4.536 1.00 83.56 111 TYR A CA 1
ATOM 833 C C . TYR A 1 111 ? 12.448 -6.935 -5.316 1.00 83.56 111 TYR A C 1
ATOM 835 O O . TYR A 1 111 ? 12.961 -7.930 -5.819 1.00 83.56 111 TYR A O 1
ATOM 843 N N . ALA A 1 112 ? 11.144 -6.672 -5.442 1.00 79.38 112 ALA A N 1
ATOM 844 C CA . ALA A 1 112 ? 10.225 -7.547 -6.173 1.00 79.38 112 ALA A CA 1
ATOM 845 C C . ALA A 1 112 ? 9.732 -6.919 -7.485 1.00 79.38 112 ALA A C 1
ATOM 847 O O . ALA A 1 112 ? 9.758 -7.583 -8.521 1.00 79.38 112 ALA A O 1
ATOM 848 N N . TYR A 1 113 ? 9.299 -5.653 -7.464 1.00 77.25 113 TYR A N 1
ATOM 849 C CA . TYR A 1 113 ? 8.689 -5.021 -8.640 1.00 77.25 113 TYR A CA 1
ATOM 850 C C . TYR A 1 113 ? 9.699 -4.438 -9.619 1.00 77.25 113 TYR A C 1
ATOM 852 O O . TYR A 1 113 ? 9.498 -4.579 -10.820 1.00 77.25 113 TYR A O 1
ATOM 860 N N . VAL A 1 114 ? 10.745 -3.775 -9.125 1.00 76.31 114 VAL A N 1
ATOM 861 C CA . VAL A 1 114 ? 11.780 -3.124 -9.947 1.00 76.31 114 VAL A CA 1
ATOM 862 C C . VAL A 1 114 ? 13.166 -3.245 -9.291 1.00 76.31 114 VAL A C 1
ATOM 864 O O . VAL A 1 114 ? 13.789 -2.235 -8.947 1.00 76.31 114 VAL A O 1
ATOM 867 N N . PRO A 1 115 ? 13.658 -4.478 -9.057 1.00 78.19 115 PRO A N 1
ATOM 868 C CA . PRO A 1 115 ? 14.979 -4.693 -8.485 1.00 78.19 115 PRO A CA 1
ATOM 869 C C . PRO A 1 115 ? 16.093 -3.999 -9.264 1.00 78.19 115 PRO A C 1
ATOM 871 O O . PRO A 1 115 ? 16.053 -3.917 -10.486 1.00 78.19 115 PRO A O 1
ATOM 874 N N . GLU A 1 116 ? 17.078 -3.491 -8.517 1.00 76.62 116 GLU A N 1
ATOM 875 C CA . GLU A 1 116 ? 18.303 -2.849 -9.028 1.00 76.62 116 GLU A CA 1
ATOM 876 C C . GLU A 1 116 ? 18.094 -1.518 -9.778 1.00 76.62 116 GLU A C 1
ATOM 878 O O . GLU A 1 116 ? 19.054 -0.920 -10.255 1.00 76.62 116 GLU A O 1
ATOM 883 N N . GLN A 1 117 ? 16.869 -0.984 -9.805 1.00 75.75 117 GLN A N 1
ATOM 884 C CA . GLN A 1 117 ? 16.551 0.283 -10.479 1.00 75.75 117 GLN A CA 1
ATOM 885 C C . GLN A 1 117 ? 16.629 1.525 -9.564 1.00 75.75 117 GLN A C 1
ATOM 887 O O . GLN A 1 117 ? 16.259 2.624 -9.966 1.00 75.75 117 GLN A O 1
ATOM 892 N N . GLY A 1 118 ? 17.095 1.373 -8.318 1.00 77.81 118 GLY A N 1
ATOM 893 C CA . GLY A 1 118 ? 17.306 2.490 -7.382 1.00 77.81 118 GLY A CA 1
ATOM 894 C C . GLY A 1 118 ? 16.039 3.062 -6.726 1.00 77.81 118 GLY A C 1
ATOM 895 O O . GLY A 1 118 ? 16.128 4.017 -5.958 1.00 77.81 118 GLY A O 1
ATOM 896 N N . TYR A 1 119 ? 14.861 2.484 -6.981 1.00 83.75 119 TYR A N 1
ATOM 897 C CA . TYR A 1 119 ? 13.606 2.876 -6.331 1.00 83.75 119 TYR A CA 1
ATOM 898 C C . TYR A 1 119 ? 13.595 2.520 -4.838 1.00 83.75 119 TYR A C 1
ATOM 900 O O . TYR A 1 119 ? 14.182 1.526 -4.429 1.00 83.75 119 TYR A O 1
ATOM 908 N N . GLY A 1 120 ? 12.893 3.298 -4.008 1.00 82.56 120 GLY A N 1
ATOM 909 C CA . GLY A 1 120 ? 12.750 2.994 -2.582 1.00 82.56 120 GLY A CA 1
ATOM 910 C C . GLY A 1 120 ? 12.122 4.120 -1.757 1.00 82.56 120 GLY A C 1
ATOM 911 O O . GLY A 1 120 ? 11.697 5.141 -2.297 1.00 82.56 120 GLY A O 1
ATOM 912 N N . LEU A 1 121 ? 12.105 3.957 -0.427 1.00 81.94 121 LEU A N 1
ATOM 913 C CA . LEU A 1 121 ? 11.594 4.960 0.528 1.00 81.94 121 LEU A CA 1
ATOM 914 C C . LEU A 1 121 ? 12.274 6.333 0.413 1.00 81.94 121 LEU A C 1
ATOM 916 O O . LEU A 1 121 ? 11.641 7.350 0.681 1.00 81.94 121 LEU A O 1
ATOM 920 N N . PHE A 1 122 ? 13.547 6.356 0.019 1.00 81.00 122 PHE A N 1
ATOM 921 C CA . PHE A 1 122 ? 14.366 7.566 -0.078 1.00 81.00 122 PHE A CA 1
ATOM 922 C C . PHE A 1 122 ? 14.677 7.954 -1.526 1.00 81.00 122 PHE A C 1
ATOM 924 O O . PHE A 1 122 ? 15.693 8.591 -1.788 1.00 81.00 122 PHE A O 1
ATOM 931 N N . LEU A 1 123 ? 13.823 7.561 -2.474 1.00 78.25 123 LEU A N 1
ATOM 932 C CA . LEU A 1 123 ? 13.947 8.033 -3.846 1.00 78.25 123 LEU A CA 1
ATOM 933 C C . LEU A 1 123 ? 13.610 9.526 -3.899 1.00 78.25 123 LEU A C 1
ATOM 935 O O . LEU A 1 123 ? 12.445 9.909 -3.783 1.00 78.25 123 LEU A O 1
ATOM 939 N N . PHE A 1 124 ? 14.625 10.366 -4.082 1.00 71.94 124 PHE A N 1
ATOM 940 C CA . PHE A 1 124 ? 14.461 11.819 -4.188 1.00 71.94 124 PHE A CA 1
ATOM 941 C C . PHE A 1 124 ? 14.872 12.367 -5.562 1.00 71.94 124 PHE A C 1
ATOM 943 O O . PHE A 1 124 ? 14.459 13.470 -5.915 1.00 71.94 124 PHE A O 1
ATOM 950 N N . ASP A 1 125 ? 15.615 11.588 -6.345 1.00 70.69 125 ASP A N 1
ATOM 951 C CA . ASP A 1 125 ? 16.328 11.992 -7.562 1.00 70.69 125 ASP A CA 1
ATOM 952 C C . ASP A 1 125 ? 15.998 11.144 -8.812 1.00 70.69 125 ASP A C 1
ATOM 954 O O . ASP A 1 125 ? 16.534 11.406 -9.887 1.00 70.69 125 ASP A O 1
ATOM 958 N N . GLY A 1 126 ? 15.083 10.171 -8.712 1.00 72.94 126 GLY A N 1
ATOM 959 C CA . GLY A 1 126 ? 14.571 9.414 -9.868 1.00 72.94 126 GLY A CA 1
ATOM 960 C C . GLY A 1 126 ? 13.556 10.185 -10.734 1.00 72.94 126 GLY A C 1
ATOM 961 O O . GLY A 1 126 ? 13.147 11.284 -10.360 1.00 72.94 126 GLY A O 1
ATOM 962 N N . PRO A 1 127 ? 13.071 9.600 -11.851 1.00 76.50 127 PRO A N 1
ATOM 963 C CA . PRO A 1 127 ? 12.116 10.243 -12.769 1.00 76.50 127 PRO A CA 1
ATOM 964 C C . PRO A 1 127 ? 10.848 10.788 -12.091 1.00 76.50 127 PRO A C 1
ATOM 966 O O . PRO A 1 127 ? 10.386 11.878 -12.419 1.00 76.50 127 PRO A O 1
ATOM 969 N N . ASP A 1 128 ? 10.332 10.063 -11.095 1.00 81.12 128 ASP A N 1
ATOM 970 C CA . ASP A 1 128 ? 9.211 10.500 -10.251 1.00 81.12 128 ASP A CA 1
ATOM 971 C C . ASP A 1 128 ? 9.663 11.119 -8.914 1.00 81.12 128 ASP A C 1
ATOM 973 O O . ASP A 1 128 ? 8.846 11.669 -8.169 1.00 81.12 128 ASP A O 1
ATOM 977 N N . GLY A 1 129 ? 10.961 11.047 -8.599 1.00 87.00 129 GLY A N 1
ATOM 978 C CA . GLY A 1 129 ? 11.575 11.541 -7.367 1.00 87.00 129 GLY A CA 1
ATOM 979 C C . GLY A 1 129 ? 10.775 11.178 -6.114 1.00 87.00 129 GLY A C 1
ATOM 980 O O . GLY A 1 129 ? 10.257 10.068 -5.978 1.00 87.00 129 GLY A O 1
ATOM 981 N N 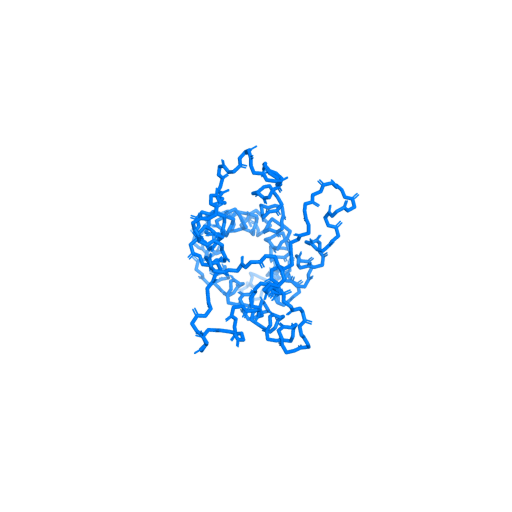. TRP A 1 130 ? 10.601 12.162 -5.230 1.00 89.00 130 TRP A N 1
ATOM 982 C CA . TRP A 1 130 ? 9.836 12.023 -3.984 1.00 89.00 130 TRP A CA 1
ATOM 983 C C . TRP A 1 130 ? 8.349 11.696 -4.193 1.00 89.00 130 TRP A C 1
ATOM 985 O O . TRP A 1 130 ? 7.678 11.239 -3.262 1.00 89.00 130 TRP A O 1
ATOM 995 N N . LYS A 1 131 ? 7.803 11.930 -5.395 1.00 92.19 131 LYS A N 1
ATOM 996 C CA . LYS A 1 131 ? 6.371 11.752 -5.661 1.00 92.19 131 LYS A CA 1
ATOM 997 C C . LYS A 1 131 ? 5.968 10.289 -5.646 1.00 92.19 131 LYS A C 1
ATOM 999 O O . LYS A 1 131 ? 4.832 9.997 -5.287 1.00 92.19 131 LYS A O 1
ATOM 1004 N N . LEU A 1 132 ? 6.871 9.376 -6.005 1.00 90.12 132 LEU A N 1
ATOM 1005 C CA . LEU A 1 132 ? 6.585 7.946 -5.959 1.00 90.12 132 LEU A CA 1
ATOM 1006 C C . LEU A 1 132 ? 6.399 7.436 -4.519 1.00 90.12 132 LEU A C 1
ATOM 1008 O O . LEU A 1 132 ? 5.313 6.929 -4.230 1.00 90.12 132 LEU A O 1
ATOM 1012 N N . PRO A 1 133 ? 7.370 7.570 -3.588 1.00 92.06 133 PRO A N 1
ATOM 1013 C CA . PRO A 1 133 ? 7.171 7.117 -2.212 1.00 92.06 133 PRO A CA 1
ATOM 1014 C C . PRO A 1 133 ? 6.015 7.857 -1.525 1.00 92.06 133 PRO A C 1
ATOM 1016 O O . PRO A 1 133 ? 5.261 7.243 -0.769 1.00 92.06 133 PRO A O 1
ATOM 1019 N N . PHE A 1 134 ? 5.798 9.139 -1.842 1.00 93.62 134 PHE A N 1
ATOM 1020 C CA . PHE A 1 134 ? 4.631 9.874 -1.352 1.00 93.62 134 PHE A CA 1
ATOM 1021 C C . PHE A 1 134 ? 3.304 9.345 -1.919 1.00 93.62 134 PHE A C 1
ATOM 1023 O O . PHE A 1 134 ? 2.339 9.181 -1.175 1.00 93.62 134 PHE A O 1
ATOM 1030 N N . GLY A 1 135 ? 3.248 9.031 -3.213 1.00 94.19 135 GLY A N 1
ATOM 1031 C CA . GLY A 1 135 ? 2.084 8.409 -3.838 1.00 94.19 135 GLY A CA 1
ATOM 1032 C C . GLY A 1 135 ? 1.772 7.052 -3.210 1.00 94.19 135 GLY A C 1
ATOM 1033 O O . GLY A 1 135 ? 0.618 6.782 -2.879 1.00 94.19 135 GLY A O 1
ATOM 1034 N N . ILE A 1 136 ? 2.793 6.219 -2.977 1.00 94.31 136 ILE A N 1
ATOM 1035 C CA . ILE A 1 136 ? 2.646 4.931 -2.282 1.00 94.31 136 ILE A CA 1
ATOM 1036 C C . ILE A 1 136 ? 2.061 5.148 -0.886 1.00 94.31 136 ILE A C 1
ATOM 1038 O O . ILE A 1 136 ? 1.125 4.441 -0.510 1.00 94.31 136 ILE A O 1
ATOM 1042 N N . LEU A 1 137 ? 2.571 6.129 -0.135 1.00 95.88 137 LEU A N 1
ATOM 1043 C CA . LEU A 1 137 ? 2.032 6.477 1.177 1.00 95.88 137 LEU A CA 1
ATOM 1044 C C . LEU A 1 137 ? 0.557 6.865 1.088 1.00 95.88 137 LEU A C 1
ATOM 1046 O O . LEU A 1 137 ? -0.278 6.281 1.775 1.00 95.88 137 LEU A O 1
ATOM 1050 N N . LEU A 1 138 ? 0.222 7.824 0.226 1.00 96.25 138 LEU A N 1
ATOM 1051 C CA . LEU A 1 138 ? -1.143 8.323 0.087 1.00 96.25 138 LEU A CA 1
ATOM 1052 C C . LEU A 1 138 ? -2.117 7.204 -0.304 1.00 96.25 138 LEU A C 1
ATOM 1054 O O . LEU A 1 138 ? -3.197 7.096 0.275 1.00 96.25 138 LEU A O 1
ATOM 1058 N N . TRP A 1 139 ? -1.712 6.335 -1.230 1.00 95.75 139 TRP A N 1
ATOM 1059 C CA . TRP A 1 139 ? -2.483 5.164 -1.641 1.00 95.75 139 TRP A CA 1
ATOM 1060 C C . TRP A 1 139 ? -2.797 4.234 -0.458 1.00 95.75 139 TRP A C 1
ATOM 1062 O O . TRP A 1 139 ? -3.956 3.872 -0.237 1.00 95.75 139 TRP A O 1
ATOM 1072 N N . HIS A 1 140 ? -1.793 3.908 0.361 1.00 97.06 140 HIS A N 1
ATOM 1073 C CA . HIS A 1 140 ? -1.980 3.066 1.545 1.00 97.06 140 HIS A CA 1
ATOM 1074 C C . HIS A 1 140 ? -2.771 3.758 2.661 1.00 97.06 140 HIS A C 1
ATOM 1076 O O . HIS A 1 140 ? -3.516 3.091 3.379 1.00 97.06 140 HIS A O 1
ATOM 1082 N N . LEU A 1 141 ? -2.648 5.080 2.813 1.00 97.81 141 LEU A N 1
ATOM 1083 C CA . LEU A 1 141 ? -3.455 5.847 3.764 1.00 97.81 141 LEU A CA 1
ATOM 1084 C C . LEU A 1 141 ? -4.932 5.843 3.370 1.00 97.81 141 LEU A C 1
ATOM 1086 O O . LEU A 1 141 ? -5.782 5.700 4.242 1.00 97.81 141 LEU A O 1
ATOM 1090 N N . ILE A 1 142 ? -5.248 5.939 2.076 1.00 96.69 142 ILE A N 1
ATOM 1091 C CA . ILE A 1 142 ? -6.622 5.822 1.569 1.00 96.69 142 ILE A CA 1
ATOM 1092 C C . ILE A 1 142 ? -7.176 4.423 1.857 1.00 96.69 142 ILE A C 1
ATOM 1094 O O . ILE A 1 142 ? -8.276 4.293 2.397 1.00 96.69 142 ILE A O 1
ATOM 1098 N N . TYR A 1 143 ? -6.402 3.37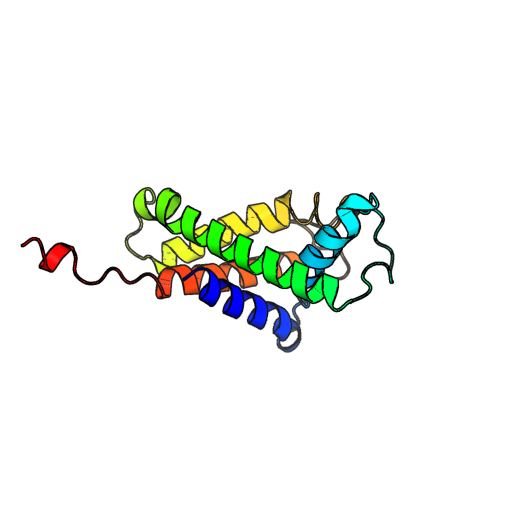6 1.566 1.00 96.88 143 TYR A N 1
ATOM 1099 C CA . TYR A 1 143 ? -6.775 2.003 1.910 1.00 96.88 143 TYR A CA 1
ATOM 1100 C C . TYR A 1 143 ? -7.030 1.842 3.422 1.00 96.88 143 TYR A C 1
ATOM 1102 O O . TYR A 1 143 ? -8.092 1.366 3.832 1.00 96.88 143 TYR A O 1
ATOM 1110 N N . GLY A 1 144 ? -6.094 2.302 4.257 1.00 96.75 144 GLY A N 1
ATOM 1111 C CA . GLY A 1 144 ? -6.184 2.253 5.715 1.00 96.75 144 GLY A CA 1
ATOM 1112 C C . GLY A 1 144 ? -7.357 3.054 6.285 1.00 96.75 144 GLY A C 1
ATOM 1113 O O . GLY A 1 144 ? -8.054 2.577 7.182 1.00 96.75 144 GLY A O 1
ATOM 1114 N N . LEU A 1 145 ? -7.631 4.235 5.728 1.00 96.56 145 LEU A N 1
ATOM 1115 C CA . LEU A 1 145 ? -8.800 5.048 6.061 1.00 96.56 145 LEU A CA 1
ATOM 1116 C C . LEU A 1 145 ? -10.088 4.248 5.846 1.00 96.56 145 LEU A C 1
ATOM 1118 O O . LEU A 1 145 ? -10.902 4.145 6.764 1.00 96.56 145 LEU A O 1
ATOM 1122 N N . PHE A 1 146 ? -10.256 3.642 4.667 1.00 96.12 146 PHE A N 1
ATOM 1123 C CA . PHE A 1 146 ? -11.453 2.858 4.371 1.00 96.12 146 PHE A CA 1
ATOM 1124 C C . PHE A 1 146 ? -11.540 1.577 5.201 1.00 96.12 146 PHE A C 1
ATOM 1126 O O . PHE A 1 146 ? -12.642 1.221 5.610 1.00 96.12 146 PHE A O 1
ATOM 1133 N N . LEU A 1 147 ? -10.426 0.914 5.530 1.00 94.44 147 LEU A N 1
ATOM 1134 C CA . LEU A 1 147 ? -10.452 -0.190 6.499 1.00 94.44 147 LEU A CA 1
ATOM 1135 C C . LEU A 1 147 ? -11.023 0.256 7.849 1.00 94.44 147 LEU A C 1
ATOM 1137 O O . LEU A 1 147 ? -11.953 -0.367 8.360 1.00 94.44 147 LEU A O 1
ATOM 1141 N N . GLY A 1 148 ? -10.500 1.354 8.396 1.00 93.50 148 GLY A N 1
ATOM 1142 C CA . GLY A 1 148 ? -10.925 1.870 9.693 1.00 93.50 148 GLY A CA 1
ATOM 1143 C C . GLY A 1 148 ? -12.355 2.415 9.706 1.00 93.50 148 GLY A C 1
ATOM 1144 O O . GLY A 1 148 ? -13.042 2.266 10.711 1.00 93.50 148 GLY A O 1
ATOM 1145 N N . MET A 1 149 ? -12.814 3.018 8.603 1.00 93.12 149 MET A N 1
ATOM 1146 C CA . MET A 1 149 ? -14.190 3.514 8.454 1.00 93.12 149 MET A CA 1
ATOM 1147 C C . MET A 1 149 ? -15.214 2.392 8.267 1.00 93.12 149 MET A C 1
ATOM 1149 O O . MET A 1 149 ? -16.323 2.478 8.791 1.00 93.12 149 MET A O 1
ATOM 1153 N N . LEU A 1 150 ? -14.871 1.365 7.483 1.00 91.50 150 LEU A N 1
ATOM 1154 C CA . LEU A 1 150 ? -15.782 0.259 7.180 1.00 91.50 150 LEU A CA 1
ATOM 1155 C C . LEU A 1 150 ? -15.894 -0.729 8.345 1.00 91.50 150 LEU A C 1
ATOM 1157 O O . LEU A 1 150 ? -16.864 -1.485 8.404 1.00 91.50 150 LEU A O 1
ATOM 1161 N N . TRP A 1 151 ? -14.929 -0.722 9.266 1.00 85.69 151 TRP A N 1
ATOM 1162 C CA . TRP A 1 151 ? -15.032 -1.450 10.520 1.00 85.69 151 TRP A CA 1
ATOM 1163 C C . TRP A 1 151 ? -15.779 -0.619 11.563 1.00 85.69 151 TRP A C 1
ATOM 1165 O O . TRP A 1 151 ? -15.210 0.228 12.255 1.00 85.69 151 TRP A O 1
ATOM 1175 N N . ASN A 1 152 ? -17.071 -0.900 11.688 1.00 69.56 152 ASN A N 1
ATOM 1176 C CA . ASN A 1 152 ? -17.920 -0.328 12.718 1.00 69.56 152 ASN A CA 1
ATOM 1177 C C . ASN A 1 152 ? -18.496 -1.461 13.576 1.00 69.56 152 ASN A C 1
ATOM 1179 O O . ASN A 1 152 ? -19.539 -2.010 13.209 1.00 69.56 152 ASN A O 1
ATOM 1183 N N . PRO A 1 153 ? -17.830 -1.856 14.675 1.00 62.12 153 PRO A N 1
ATOM 1184 C CA . PRO A 1 153 ? -18.435 -2.763 15.630 1.00 62.12 153 PRO A CA 1
ATOM 1185 C C . PRO A 1 153 ? -19.551 -1.981 16.327 1.00 62.12 153 PRO A C 1
ATOM 1187 O O . PRO A 1 153 ? -19.308 -1.209 17.250 1.00 62.12 153 PRO A O 1
ATOM 1190 N N . LYS A 1 154 ? -20.777 -2.115 15.826 1.00 55.88 154 LYS A N 1
ATOM 1191 C CA . LYS A 1 154 ? -21.960 -1.708 16.574 1.00 55.88 154 LYS A CA 1
ATOM 1192 C C . LYS A 1 154 ? -22.238 -2.782 17.629 1.00 55.88 154 LYS A C 1
ATOM 1194 O O . LYS A 1 154 ? -22.412 -3.943 17.280 1.00 55.88 154 LYS A O 1
ATOM 1199 N N . ASP A 1 155 ? -22.307 -2.354 18.884 1.00 52.38 155 ASP A N 1
ATOM 1200 C CA . ASP A 1 155 ? -23.219 -2.891 19.901 1.00 52.38 155 ASP A CA 1
ATOM 1201 C C . ASP A 1 155 ? -22.984 -4.301 20.491 1.00 52.38 155 ASP A C 1
ATOM 1203 O O . ASP A 1 155 ? -23.888 -4.822 21.140 1.00 52.38 155 ASP A O 1
ATOM 1207 N N . GLU A 1 156 ? -21.796 -4.915 20.403 1.00 52.78 156 GLU A N 1
ATOM 1208 C CA . GLU A 1 156 ? -21.537 -6.135 21.210 1.00 52.78 156 GLU A CA 1
ATOM 1209 C C . GLU A 1 156 ? -21.532 -5.853 22.729 1.00 52.78 156 GLU A C 1
ATOM 1211 O O . GLU A 1 156 ? -21.836 -6.736 23.524 1.00 52.78 156 GLU A O 1
ATOM 1216 N N . GLU A 1 157 ? -21.304 -4.601 23.142 1.00 47.12 157 GLU A N 1
ATOM 1217 C CA . GLU A 1 157 ? -21.416 -4.163 24.543 1.00 47.12 157 GLU A CA 1
ATOM 1218 C C . GLU A 1 157 ? -22.868 -3.920 25.001 1.00 47.12 157 GLU A C 1
ATOM 1220 O O . GLU A 1 157 ? -23.135 -3.919 26.198 1.00 47.12 157 GLU A O 1
ATOM 1225 N N . VAL A 1 158 ? -23.821 -3.746 24.075 1.00 46.19 158 VAL A N 1
ATOM 1226 C CA . VAL A 1 158 ? -25.250 -3.542 24.403 1.00 46.19 158 VAL A CA 1
ATOM 1227 C C . VAL A 1 158 ? -26.036 -4.855 24.320 1.00 46.19 158 VAL A C 1
ATOM 1229 O O . VAL A 1 158 ? -27.062 -4.996 24.973 1.00 46.19 158 VAL A O 1
ATOM 1232 N N . ALA A 1 159 ? -25.554 -5.847 23.566 1.00 44.59 159 ALA A N 1
ATOM 1233 C CA . ALA A 1 159 ? -26.166 -7.177 23.507 1.00 44.59 159 ALA A CA 1
ATOM 1234 C C . ALA A 1 159 ? -25.750 -8.108 24.669 1.00 44.59 159 ALA A C 1
ATOM 1236 O O . ALA A 1 159 ? -26.346 -9.173 24.834 1.00 44.59 159 ALA A O 1
ATOM 1237 N N . ALA A 1 160 ? -24.738 -7.721 25.455 1.00 50.50 160 ALA A N 1
ATOM 1238 C CA . ALA A 1 160 ? -24.193 -8.497 26.574 1.00 50.50 160 ALA A CA 1
ATOM 1239 C C . ALA A 1 160 ? -24.442 -7.873 27.969 1.00 50.50 160 ALA A C 1
ATOM 1241 O O . ALA A 1 160 ? -23.930 -8.401 28.959 1.00 50.50 160 ALA A O 1
ATOM 1242 N N . ALA A 1 161 ? -25.214 -6.781 28.051 1.00 41.09 161 ALA A N 1
ATOM 1243 C CA . ALA A 1 161 ? -25.613 -6.089 29.285 1.00 41.09 161 ALA A CA 1
ATOM 1244 C C . ALA A 1 161 ? -27.126 -6.204 29.522 1.00 41.09 161 ALA A C 1
ATOM 1246 O O . ALA A 1 161 ? -27.525 -6.290 30.706 1.00 41.09 161 ALA A O 1
#

Sequence (161 aa):
MGVIATQLGTYFGYVFPAFGLPVLPWPLYNGILGTTIADGFNGAIATEGAFTVTSDAFFVGHSLHFVNGIVFAVLWGILFREDVPIKSNILKGLLYGVIMTIISAGILVPYAYVPEQGYGLFLFDGPDGWKLPFGILLWHLIYGLFLGMLWNPKDEEVAAA

Foldseek 3Di:
DLQVLLVQLQVVLQCCVVVPFDRDNQLLLQLLCVVCVVVVDFLQPQDVVSSDDDPRSNVSSVVVSSVVSVVLLVCLVPPQVPPDPDPQLLVSLLVSLVVVLCCCQAPCVCPGRHDPPPTHCQQQPDPRHNSVSVSSSVSSNSSSNCSRVVDDPPDPVPVVD

pLDDT: mean 84.33, std 13.35, range [41.09, 97.81]

Radius of gyration: 17.2 Å; chains: 1; bounding box: 44×35×53 Å